Protein AF-A0A6B3GM05-F1 (afdb_monomer_lite)

Radius of gyration: 14.97 Å; chains: 1; bounding box: 39×26×35 Å

Sequence (120 aa):
GISRQYFPVVLPVHPAVRALAREALRTPSATLESLAERHRMSARQVQRVFLDETGLPFTRWRNRARMNAAVEHLRGGGELAAAARAAGYATRAGLLRGLSRESGVPVSELTTDAVGALGG

Foldseek 3Di:
DPLPQLQDADAQPPPLLSVLLVVCLVCVPDDLQRSCVVSVHHSVVSQVSCCVRGVDGSVVSLLSSLLSQLLVCVVVVHDLQVSCVSSPHPDSLRSLVSCCVRNVQDSVVCVVPVNVSSPD

pLDDT: mean 88.95, std 10.4, range [35.88, 97.19]

Structure (mmCIF, N/CA/C/O backbone):
data_AF-A0A6B3GM05-F1
#
_entry.id   AF-A0A6B3GM05-F1
#
loop_
_atom_site.group_PDB
_atom_site.id
_atom_site.type_symbol
_atom_site.label_atom_id
_atom_site.label_alt_id
_atom_site.label_comp_id
_atom_site.label_asym_id
_atom_site.label_entity_id
_atom_site.label_seq_id
_atom_site.pdbx_PDB_ins_code
_atom_site.Cartn_x
_atom_site.Cartn_y
_atom_site.Cartn_z
_atom_site.occupancy
_atom_site.B_iso_or_equiv
_atom_site.auth_seq_id
_atom_site.auth_comp_id
_atom_site.auth_asym_id
_atom_site.auth_atom_id
_atom_site.pdbx_PDB_model_num
ATOM 1 N N . GLY A 1 1 ? -14.169 -18.377 -2.387 1.00 35.88 1 GLY A N 1
ATOM 2 C CA . GLY A 1 1 ? -14.915 -17.115 -2.535 1.00 35.88 1 GLY A CA 1
ATOM 3 C C . GLY A 1 1 ? -13.935 -16.040 -2.931 1.00 35.88 1 GLY A C 1
ATOM 4 O O . GLY A 1 1 ? -12.832 -16.040 -2.404 1.00 35.88 1 GLY A O 1
ATOM 5 N N . ILE A 1 2 ? -14.268 -15.195 -3.903 1.00 39.94 2 ILE A N 1
ATOM 6 C CA . ILE A 1 2 ? -13.399 -14.081 -4.298 1.00 39.94 2 ILE A CA 1
ATOM 7 C C . ILE A 1 2 ? -13.424 -13.094 -3.128 1.00 39.94 2 ILE A C 1
ATOM 9 O O . ILE A 1 2 ? -14.407 -12.373 -2.976 1.00 39.94 2 ILE A O 1
ATOM 13 N N . SER A 1 3 ? -12.405 -13.114 -2.261 1.00 50.19 3 SER A N 1
ATOM 14 C CA . SER A 1 3 ? -12.248 -12.102 -1.212 1.00 50.19 3 SER A CA 1
ATOM 15 C C . SER A 1 3 ? -12.300 -10.736 -1.881 1.00 50.19 3 SER A C 1
ATOM 17 O O . SER A 1 3 ? -11.427 -10.389 -2.682 1.00 50.19 3 SER A O 1
ATOM 19 N N . ARG A 1 4 ? -13.376 -9.990 -1.618 1.00 57.38 4 ARG A N 1
ATOM 20 C CA . ARG A 1 4 ? -13.594 -8.656 -2.166 1.00 57.38 4 ARG A CA 1
ATOM 21 C C . ARG A 1 4 ? -12.558 -7.747 -1.515 1.00 57.38 4 ARG A C 1
ATOM 23 O O . ARG A 1 4 ? -12.741 -7.286 -0.386 1.00 57.38 4 ARG A O 1
ATO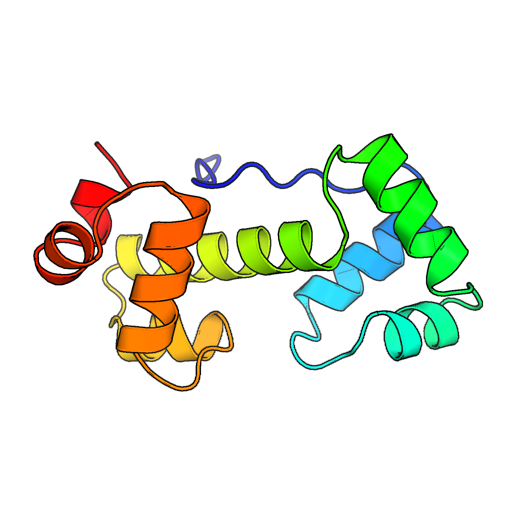M 30 N N . GLN A 1 5 ? -11.431 -7.570 -2.202 1.00 66.69 5 GLN A N 1
ATOM 31 C CA . GLN A 1 5 ? -10.390 -6.647 -1.776 1.00 66.69 5 GLN A CA 1
ATOM 32 C C . GLN A 1 5 ? -11.021 -5.271 -1.605 1.00 66.69 5 GLN A C 1
ATOM 34 O O . GLN A 1 5 ? -11.685 -4.777 -2.515 1.00 66.69 5 GLN A O 1
ATOM 39 N N . TYR A 1 6 ? -10.835 -4.678 -0.431 1.00 78.00 6 TYR A N 1
ATOM 40 C CA . TYR A 1 6 ? -11.404 -3.371 -0.132 1.00 78.00 6 TYR A CA 1
ATOM 41 C C . TYR A 1 6 ? -10.726 -2.276 -0.965 1.00 78.00 6 TYR A C 1
ATOM 43 O O . TYR A 1 6 ? -11.381 -1.403 -1.525 1.00 78.00 6 TYR A O 1
ATOM 51 N N . PHE A 1 7 ? -9.407 -2.376 -1.128 1.00 84.50 7 PHE A N 1
ATOM 52 C CA . PHE A 1 7 ? -8.643 -1.524 -2.025 1.00 84.50 7 PHE A CA 1
ATOM 53 C C . PHE A 1 7 ? -8.322 -2.287 -3.310 1.00 84.50 7 PHE A C 1
ATOM 55 O O . PHE A 1 7 ? -7.583 -3.269 -3.247 1.00 84.50 7 PHE A O 1
ATOM 62 N N . PRO A 1 8 ? -8.799 -1.862 -4.490 1.00 84.81 8 PRO A N 1
ATOM 63 C CA . PRO A 1 8 ? -8.458 -2.556 -5.723 1.00 84.81 8 PRO A CA 1
ATOM 64 C C . PRO A 1 8 ? -6.945 -2.470 -5.967 1.00 84.81 8 PRO A C 1
ATOM 66 O O . PRO A 1 8 ? -6.374 -1.375 -6.048 1.00 84.81 8 PRO A O 1
ATOM 69 N N . VAL A 1 9 ? -6.299 -3.635 -6.072 1.00 89.38 9 VAL A N 1
ATOM 70 C CA . VAL A 1 9 ? -4.903 -3.777 -6.496 1.00 89.38 9 VAL A CA 1
ATOM 71 C C . VAL A 1 9 ? -4.826 -4.720 -7.689 1.00 89.38 9 VAL A C 1
ATOM 73 O O . VAL A 1 9 ? -5.090 -5.915 -7.589 1.00 89.38 9 VAL A O 1
ATOM 76 N N . VAL A 1 10 ? -4.450 -4.177 -8.843 1.00 92.88 10 VAL A N 1
ATOM 77 C CA . VAL A 1 10 ? -4.214 -4.961 -10.060 1.00 92.88 10 VAL A CA 1
ATOM 78 C C . VAL A 1 10 ? -2.725 -5.244 -10.205 1.00 92.88 10 VAL A C 1
ATOM 80 O O . VAL A 1 10 ? -1.890 -4.428 -9.816 1.00 92.88 10 VAL A O 1
ATOM 83 N N . LEU A 1 11 ? -2.374 -6.420 -10.720 1.00 93.56 11 LEU A N 1
ATOM 84 C CA . LEU A 1 11 ? -0.985 -6.719 -11.058 1.00 93.56 11 LEU A CA 1
ATOM 85 C C . LEU A 1 11 ? -0.645 -6.099 -12.422 1.00 93.56 11 LEU A C 1
ATOM 87 O O . LEU A 1 11 ? -1.448 -6.253 -13.345 1.00 93.56 11 LEU A O 1
ATOM 91 N N . PRO A 1 12 ? 0.554 -5.506 -12.580 1.00 95.00 12 PRO A N 1
ATOM 92 C CA . PRO A 1 12 ? 1.083 -5.088 -13.879 1.00 95.00 12 PRO A CA 1
ATOM 93 C C . PRO A 1 12 ? 0.985 -6.222 -14.906 1.00 95.00 12 PRO A C 1
ATOM 95 O O . PRO A 1 12 ? 1.058 -7.398 -14.538 1.00 95.00 12 PRO A O 1
ATOM 98 N N . VAL A 1 13 ? 0.802 -5.908 -16.180 1.00 95.75 13 VAL A N 1
ATOM 99 C CA . VAL A 1 13 ? 0.783 -6.876 -17.286 1.00 95.75 13 VAL A CA 1
ATOM 100 C C . VAL A 1 13 ? 2.208 -7.250 -17.696 1.00 95.75 13 VAL A C 1
ATOM 102 O O . VAL A 1 13 ? 2.469 -8.431 -17.935 1.00 95.75 13 VAL A O 1
ATOM 105 N N . HIS A 1 14 ? 3.145 -6.295 -17.691 1.00 96.00 14 HIS A N 1
ATOM 106 C CA . HIS A 1 14 ? 4.536 -6.528 -18.068 1.00 96.00 14 HIS A CA 1
ATOM 107 C C . HIS A 1 14 ? 5.175 -7.644 -17.214 1.00 96.00 14 HIS A C 1
ATOM 109 O O . HIS A 1 14 ? 5.252 -7.505 -15.988 1.00 96.00 14 HIS A O 1
ATOM 115 N N . PRO A 1 15 ? 5.730 -8.720 -17.811 1.00 95.31 15 PRO A N 1
ATOM 116 C CA . PRO A 1 15 ? 6.190 -9.902 -17.073 1.00 95.31 15 PRO A CA 1
ATOM 117 C C . PRO A 1 15 ? 7.215 -9.619 -15.964 1.00 95.31 15 PRO A C 1
ATOM 119 O O . PRO A 1 15 ? 7.030 -10.072 -14.835 1.00 95.31 15 PRO A O 1
ATOM 122 N N . ALA A 1 16 ? 8.261 -8.832 -16.249 1.00 95.19 16 ALA A N 1
ATOM 123 C CA . ALA A 1 16 ? 9.286 -8.491 -15.254 1.00 95.19 16 ALA A CA 1
ATOM 124 C C . ALA A 1 16 ? 8.720 -7.655 -14.089 1.00 95.19 16 ALA A C 1
ATOM 126 O O . ALA A 1 16 ? 8.907 -7.993 -12.925 1.00 95.19 16 ALA A O 1
ATOM 127 N N . VAL A 1 17 ? 7.936 -6.614 -14.390 1.00 96.38 17 VAL A N 1
ATOM 128 C CA . VAL A 1 17 ? 7.297 -5.763 -13.375 1.00 96.38 17 VAL A CA 1
ATOM 129 C C . VAL A 1 17 ? 6.257 -6.543 -12.568 1.00 96.38 17 VAL A C 1
ATOM 131 O O . VAL A 1 17 ? 6.148 -6.352 -11.360 1.00 96.38 17 VAL A O 1
ATOM 134 N N . ARG A 1 18 ? 5.544 -7.491 -13.186 1.00 96.81 18 ARG A N 1
ATOM 135 C CA . ARG A 1 18 ? 4.651 -8.430 -12.493 1.00 96.81 18 ARG A CA 1
ATOM 136 C C . ARG A 1 18 ? 5.413 -9.353 -11.541 1.00 96.81 18 ARG A C 1
ATOM 138 O O . ARG A 1 18 ? 4.939 -9.593 -10.430 1.00 96.81 18 ARG A O 1
ATOM 145 N N . ALA A 1 19 ? 6.562 -9.887 -11.954 1.00 96.44 19 ALA A N 1
ATOM 146 C CA . ALA A 1 19 ? 7.407 -10.714 -11.093 1.00 96.44 19 ALA A CA 1
ATOM 147 C C . ALA A 1 19 ? 7.927 -9.908 -9.893 1.00 96.44 19 ALA A C 1
ATOM 149 O O . ALA A 1 19 ? 7.793 -10.359 -8.753 1.00 96.44 19 ALA A O 1
ATOM 150 N N . LEU A 1 20 ? 8.395 -8.682 -10.142 1.00 96.75 20 LEU A N 1
ATOM 151 C CA . LEU A 1 20 ? 8.792 -7.723 -9.113 1.00 96.75 20 LEU A CA 1
ATOM 152 C C . LEU A 1 20 ? 7.639 -7.418 -8.151 1.00 96.75 20 LEU A C 1
ATOM 154 O O . LEU A 1 20 ? 7.816 -7.479 -6.937 1.00 96.75 20 LEU A O 1
ATOM 158 N N . ALA A 1 21 ? 6.438 -7.153 -8.670 1.00 95.69 21 ALA A N 1
ATOM 159 C CA . ALA A 1 21 ? 5.244 -6.902 -7.865 1.00 95.69 21 ALA A CA 1
ATOM 160 C C . ALA A 1 21 ? 4.937 -8.085 -6.932 1.00 95.69 21 ALA A C 1
ATOM 162 O O . ALA A 1 21 ? 4.693 -7.902 -5.742 1.00 95.69 21 ALA A O 1
ATOM 163 N N . ARG A 1 22 ? 5.000 -9.320 -7.444 1.00 94.94 22 ARG A N 1
ATOM 164 C CA . ARG A 1 22 ? 4.786 -10.537 -6.641 1.00 94.94 22 ARG A CA 1
ATOM 165 C C . ARG A 1 22 ? 5.860 -10.745 -5.580 1.00 94.94 22 ARG A C 1
ATOM 167 O O . ARG A 1 22 ? 5.560 -11.257 -4.504 1.00 94.94 22 ARG A O 1
ATOM 174 N N . GLU A 1 23 ? 7.107 -10.397 -5.869 1.00 95.19 23 GLU A N 1
ATOM 175 C CA . GLU A 1 23 ? 8.166 -10.404 -4.861 1.00 95.19 23 GLU A CA 1
ATOM 176 C C . GLU A 1 23 ? 7.910 -9.348 -3.789 1.00 95.19 23 GLU A C 1
ATOM 178 O O . GLU A 1 23 ? 7.926 -9.681 -2.610 1.00 95.19 23 GLU A O 1
ATOM 183 N N . ALA A 1 24 ? 7.521 -8.132 -4.178 1.00 93.44 24 ALA A N 1
ATOM 184 C CA . ALA A 1 24 ? 7.194 -7.054 -3.250 1.00 93.44 24 ALA A CA 1
ATOM 185 C C . ALA A 1 24 ? 6.104 -7.431 -2.230 1.00 93.44 24 ALA A C 1
ATOM 187 O O . ALA A 1 24 ? 6.149 -6.961 -1.093 1.00 93.44 24 ALA A O 1
ATOM 188 N N . LEU A 1 25 ? 5.143 -8.281 -2.616 1.00 90.56 25 LEU A N 1
ATOM 189 C CA . LEU A 1 25 ? 4.118 -8.812 -1.706 1.00 90.56 25 LEU A CA 1
ATOM 190 C C . LEU A 1 25 ? 4.682 -9.817 -0.691 1.00 90.56 25 LEU A C 1
ATOM 192 O O . LEU A 1 25 ? 4.165 -9.914 0.418 1.00 90.56 25 LEU A O 1
ATOM 196 N N . ARG A 1 26 ? 5.737 -10.553 -1.056 1.00 90.62 26 ARG A N 1
ATOM 197 C CA . ARG A 1 26 ? 6.407 -11.551 -0.205 1.00 90.62 26 ARG A CA 1
ATOM 198 C C . ARG A 1 26 ? 7.541 -10.962 0.633 1.00 90.62 26 ARG A C 1
ATOM 200 O O . ARG A 1 26 ? 7.910 -11.559 1.638 1.00 90.62 26 ARG A O 1
ATOM 207 N N . THR A 1 27 ? 8.083 -9.808 0.243 1.00 89.12 27 THR A N 1
ATOM 208 C CA . THR A 1 27 ? 9.199 -9.128 0.921 1.00 89.12 27 THR A CA 1
ATOM 209 C C . THR A 1 27 ? 8.804 -7.703 1.324 1.00 89.12 27 THR A C 1
ATOM 211 O O . THR A 1 27 ? 9.224 -6.728 0.691 1.00 89.12 27 THR A O 1
ATOM 214 N N . PRO A 1 28 ? 7.996 -7.534 2.384 1.00 80.88 28 PRO A N 1
ATOM 215 C CA . PRO A 1 28 ? 7.347 -6.258 2.675 1.00 80.88 28 PRO A CA 1
ATOM 216 C C . PRO A 1 28 ? 8.323 -5.136 3.092 1.00 80.88 28 PRO A C 1
ATOM 218 O O . PRO A 1 28 ? 7.970 -3.954 3.056 1.00 80.88 28 PRO A O 1
ATOM 221 N N . SER A 1 29 ? 9.543 -5.488 3.505 1.00 86.25 29 SER A N 1
ATOM 222 C CA . SER A 1 29 ? 10.617 -4.561 3.888 1.00 86.25 29 SER A CA 1
ATOM 223 C C . SER A 1 29 ? 11.505 -4.109 2.723 1.00 86.25 29 SER A C 1
ATOM 225 O O . SER A 1 29 ? 12.222 -3.123 2.871 1.00 86.25 29 SER A O 1
ATOM 227 N N . ALA A 1 30 ? 11.475 -4.791 1.572 1.00 91.44 30 ALA A N 1
ATOM 228 C CA . ALA A 1 30 ? 12.342 -4.452 0.445 1.00 91.44 30 ALA A CA 1
ATOM 229 C C . ALA A 1 30 ? 11.949 -3.095 -0.161 1.00 91.44 30 ALA A C 1
ATOM 231 O O . ALA A 1 30 ? 10.765 -2.781 -0.263 1.00 91.44 30 ALA A O 1
ATOM 232 N N . THR A 1 31 ? 12.910 -2.275 -0.582 1.00 93.75 31 THR A N 1
ATOM 233 C CA . THR A 1 31 ? 12.620 -1.008 -1.279 1.00 93.75 31 THR A CA 1
ATOM 234 C C . THR A 1 31 ? 12.363 -1.242 -2.769 1.00 93.75 31 THR A C 1
ATOM 236 O O . THR A 1 31 ? 12.659 -2.320 -3.287 1.00 93.75 31 THR A O 1
ATOM 239 N N . LEU A 1 32 ? 11.798 -0.250 -3.469 1.00 95.25 32 LEU A N 1
ATOM 240 C CA . LEU A 1 32 ? 11.608 -0.348 -4.920 1.00 95.25 32 LEU A CA 1
ATOM 241 C C . LEU A 1 32 ? 12.958 -0.474 -5.631 1.00 95.25 32 LEU A C 1
ATOM 243 O O . LEU A 1 32 ? 13.086 -1.267 -6.552 1.00 95.25 32 LEU A O 1
ATOM 247 N N . GLU A 1 33 ? 13.958 0.269 -5.174 1.00 96.25 33 GLU A N 1
ATOM 248 C CA . GLU A 1 33 ? 15.320 0.272 -5.701 1.00 96.25 33 GLU A CA 1
ATOM 249 C C . GLU A 1 33 ? 15.941 -1.116 -5.584 1.00 96.25 33 GLU A C 1
ATOM 251 O O . GLU A 1 33 ? 16.397 -1.678 -6.575 1.00 96.25 33 GLU A O 1
ATOM 256 N N . SER A 1 34 ? 15.859 -1.711 -4.393 1.00 96.56 34 SER A N 1
ATOM 257 C CA . SER A 1 34 ? 16.413 -3.035 -4.137 1.00 96.56 34 SER A CA 1
ATOM 258 C C . SER A 1 34 ? 15.674 -4.141 -4.897 1.00 96.56 34 SER A C 1
ATOM 260 O O . SER A 1 34 ? 16.277 -5.129 -5.309 1.00 96.56 34 SER A O 1
ATOM 262 N N . LEU A 1 35 ? 14.361 -4.004 -5.092 1.00 96.69 35 LEU A N 1
ATOM 263 C CA . LEU A 1 35 ? 13.589 -4.921 -5.929 1.00 96.69 35 LEU A CA 1
ATOM 264 C C . LEU A 1 35 ? 13.929 -4.744 -7.414 1.00 96.69 35 LEU A C 1
ATOM 266 O O . LEU A 1 35 ? 14.113 -5.724 -8.124 1.00 96.69 35 LEU A O 1
ATOM 270 N N . ALA A 1 36 ? 14.052 -3.507 -7.887 1.00 96.69 36 ALA A N 1
ATOM 271 C CA . ALA A 1 36 ? 14.395 -3.217 -9.272 1.00 96.69 36 ALA A CA 1
ATOM 272 C C . ALA A 1 36 ? 15.786 -3.770 -9.618 1.00 96.69 36 ALA A C 1
ATOM 274 O O . ALA A 1 36 ? 15.933 -4.446 -10.635 1.00 96.69 36 ALA A O 1
ATOM 275 N N . GLU A 1 37 ? 16.763 -3.592 -8.727 1.00 96.62 37 GLU A N 1
ATOM 276 C CA . GLU A 1 37 ? 18.116 -4.135 -8.864 1.00 96.62 37 GLU A CA 1
ATOM 277 C C . GLU A 1 37 ? 18.118 -5.666 -9.016 1.00 96.62 37 GLU A C 1
ATOM 279 O O . GLU A 1 37 ? 18.692 -6.191 -9.972 1.00 96.62 37 GLU A O 1
ATOM 284 N N . ARG A 1 38 ? 17.390 -6.391 -8.152 1.00 95.81 38 ARG A N 1
ATOM 285 C CA . ARG A 1 38 ? 17.243 -7.861 -8.239 1.00 95.81 38 ARG A CA 1
ATOM 286 C C . ARG A 1 38 ? 16.634 -8.328 -9.563 1.00 95.81 38 ARG A C 1
ATOM 288 O O . ARG A 1 38 ? 16.972 -9.405 -10.048 1.00 95.81 38 ARG A O 1
ATOM 295 N N . HIS A 1 39 ? 15.758 -7.515 -10.154 1.00 95.88 39 HIS A N 1
ATOM 296 C CA . HIS A 1 39 ? 15.104 -7.784 -11.440 1.00 95.88 39 HIS A CA 1
ATOM 297 C C . HIS A 1 39 ? 15.856 -7.186 -12.640 1.00 95.88 39 HIS A C 1
ATOM 299 O O . HIS A 1 39 ? 15.351 -7.243 -13.759 1.00 95.88 39 HIS A O 1
ATOM 305 N N . ARG A 1 40 ? 17.066 -6.637 -12.438 1.00 95.94 40 ARG A N 1
ATOM 306 C CA . ARG A 1 40 ? 17.888 -5.967 -13.469 1.00 95.94 40 ARG A CA 1
ATOM 307 C C . ARG A 1 40 ? 17.153 -4.820 -14.178 1.00 95.94 40 ARG A C 1
ATOM 309 O O . ARG A 1 40 ? 17.305 -4.613 -15.380 1.00 95.94 40 ARG A O 1
ATOM 316 N N . MET A 1 41 ? 16.344 -4.075 -13.430 1.00 96.25 41 MET A N 1
ATOM 317 C CA . MET A 1 41 ? 15.600 -2.905 -13.897 1.00 96.25 41 MET A CA 1
ATOM 318 C C . MET A 1 41 ? 16.014 -1.661 -13.110 1.00 96.25 41 MET A C 1
ATOM 320 O O . MET A 1 41 ? 16.437 -1.745 -11.960 1.00 96.25 41 MET A O 1
ATOM 324 N N . SER A 1 42 ? 15.826 -0.476 -13.690 1.00 97.19 42 SER A N 1
ATOM 325 C CA . SER A 1 42 ? 15.884 0.759 -12.898 1.00 97.19 42 SER A CA 1
ATOM 326 C C . SER A 1 42 ? 14.562 1.005 -12.166 1.00 97.19 42 SER A C 1
ATOM 328 O O . SER A 1 42 ? 13.483 0.762 -12.715 1.00 97.19 42 SER A O 1
ATOM 330 N N . ALA A 1 43 ? 14.623 1.580 -10.960 1.00 96.69 43 ALA A N 1
ATOM 331 C CA . ALA A 1 43 ? 13.428 1.980 -10.210 1.00 96.69 43 ALA A CA 1
ATOM 332 C C . ALA A 1 43 ? 12.513 2.909 -11.030 1.00 96.69 43 ALA A C 1
ATOM 334 O O . ALA A 1 43 ? 11.294 2.766 -11.000 1.00 96.69 43 ALA A O 1
ATOM 335 N N . ARG A 1 44 ? 13.097 3.803 -11.843 1.00 96.75 44 ARG A N 1
ATOM 336 C CA . ARG A 1 44 ? 12.362 4.695 -12.753 1.00 96.75 44 ARG A CA 1
ATOM 337 C C . ARG A 1 44 ? 11.565 3.930 -13.811 1.00 96.75 44 ARG A C 1
ATOM 339 O O . ARG A 1 44 ? 10.411 4.273 -14.059 1.00 96.75 44 ARG A O 1
ATOM 346 N N . GLN A 1 45 ? 12.164 2.918 -14.443 1.00 96.25 45 GLN A N 1
ATOM 347 C CA . GLN A 1 45 ? 11.459 2.084 -15.423 1.00 96.25 45 GLN A CA 1
ATOM 348 C C . GLN A 1 45 ? 10.310 1.326 -14.767 1.00 96.25 45 GLN A C 1
ATOM 350 O O . GLN A 1 45 ? 9.203 1.352 -15.297 1.00 96.25 45 GLN A O 1
ATOM 355 N N . VAL A 1 46 ? 10.562 0.710 -13.607 1.00 96.81 46 VAL A N 1
ATOM 356 C CA . VAL A 1 46 ? 9.531 -0.010 -12.851 1.00 96.81 46 VAL A CA 1
ATOM 357 C C . VAL A 1 46 ? 8.392 0.937 -12.504 1.00 96.81 46 VAL A C 1
ATOM 359 O O . VAL A 1 46 ? 7.257 0.645 -12.844 1.00 96.81 46 VAL A O 1
ATOM 362 N N . GLN A 1 47 ? 8.689 2.097 -11.915 1.00 96.81 47 GLN A N 1
ATOM 363 C CA . GLN A 1 47 ? 7.692 3.082 -11.500 1.00 96.81 47 GLN A CA 1
ATOM 364 C C . GLN A 1 47 ? 6.799 3.544 -12.657 1.00 96.81 47 GLN A C 1
ATOM 366 O O . GLN A 1 47 ? 5.586 3.637 -12.480 1.00 96.81 47 GLN A O 1
ATOM 371 N N . ARG A 1 48 ? 7.394 3.817 -13.826 1.00 96.69 48 ARG A N 1
ATOM 372 C CA . ARG A 1 48 ? 6.660 4.223 -15.030 1.00 96.69 48 ARG A CA 1
ATOM 373 C C . ARG A 1 48 ? 5.714 3.121 -15.498 1.00 96.69 48 ARG A C 1
ATOM 375 O O . ARG A 1 48 ? 4.518 3.349 -15.546 1.00 96.69 48 ARG A O 1
ATOM 382 N N . VAL A 1 49 ? 6.234 1.915 -15.743 1.00 96.31 49 VAL A N 1
ATOM 383 C CA . VAL A 1 49 ? 5.413 0.781 -16.205 1.00 96.31 49 VAL A CA 1
ATOM 384 C C . VAL A 1 49 ? 4.318 0.448 -15.191 1.00 96.31 49 VAL A C 1
ATOM 386 O O . VAL A 1 49 ? 3.182 0.183 -15.566 1.00 96.31 49 VAL A O 1
ATOM 389 N N . PHE A 1 50 ? 4.634 0.504 -13.896 1.00 95.88 50 PHE A N 1
ATOM 390 C CA . PHE A 1 50 ? 3.663 0.244 -12.840 1.00 95.88 50 PHE A CA 1
ATOM 391 C C . PHE A 1 50 ? 2.510 1.249 -12.874 1.00 95.88 50 PHE A C 1
ATOM 393 O O . PHE A 1 50 ? 1.349 0.851 -12.794 1.00 95.88 50 PHE A O 1
ATOM 400 N N . LEU A 1 51 ? 2.824 2.541 -12.994 1.00 96.00 51 LEU A N 1
ATOM 401 C CA . LEU A 1 51 ? 1.816 3.590 -13.069 1.00 96.00 51 LEU A CA 1
ATOM 402 C C . LEU A 1 51 ? 0.979 3.459 -14.344 1.00 96.00 51 LEU A C 1
ATOM 404 O O . LEU A 1 51 ? -0.244 3.502 -14.253 1.00 96.00 51 LEU A O 1
ATOM 408 N N . ASP A 1 52 ? 1.627 3.244 -15.487 1.00 96.56 52 ASP A N 1
ATOM 409 C CA . ASP A 1 52 ? 0.970 3.143 -16.793 1.00 96.56 52 ASP A CA 1
ATOM 410 C C . ASP A 1 52 ? -0.001 1.950 -16.849 1.00 96.56 52 ASP A C 1
ATOM 412 O O . ASP A 1 52 ? -1.105 2.068 -17.374 1.00 96.56 52 ASP A O 1
ATOM 416 N N . GLU A 1 53 ? 0.374 0.804 -16.271 1.00 96.31 53 GLU A N 1
ATOM 417 C CA . GLU A 1 53 ? -0.435 -0.420 -16.343 1.00 96.31 53 GLU A CA 1
ATOM 418 C C . GLU A 1 53 ? -1.444 -0.579 -15.198 1.00 96.31 53 GLU A C 1
ATOM 420 O O . GLU A 1 53 ? -2.456 -1.259 -15.365 1.00 96.31 53 GLU A O 1
ATOM 425 N N . THR A 1 54 ? -1.180 -0.005 -14.018 1.00 94.69 54 THR A N 1
ATOM 426 C CA . THR A 1 54 ? -2.044 -0.189 -12.832 1.00 94.69 54 THR A CA 1
ATOM 427 C C . THR A 1 54 ? -2.809 1.066 -12.422 1.00 94.69 54 THR A C 1
ATOM 429 O O . THR A 1 54 ? -3.662 0.998 -11.535 1.00 94.69 54 THR A O 1
ATOM 432 N N . GLY A 1 55 ? -2.476 2.222 -13.004 1.00 94.38 55 GLY A N 1
ATOM 433 C CA . GLY A 1 55 ? -2.980 3.528 -12.577 1.00 94.38 55 GLY A CA 1
ATOM 434 C C . GLY A 1 55 ? -2.498 3.951 -11.183 1.00 94.38 55 GLY A C 1
ATOM 435 O O . GLY A 1 55 ? -2.963 4.957 -10.647 1.00 94.38 55 GLY A O 1
ATOM 436 N N . LEU A 1 56 ? -1.587 3.192 -10.558 1.00 93.75 56 LEU A N 1
ATOM 437 C CA . LEU A 1 56 ? -1.105 3.434 -9.203 1.00 93.75 56 LEU A CA 1
ATOM 438 C C . LEU A 1 56 ? 0.427 3.467 -9.150 1.00 93.75 56 LEU A C 1
ATOM 440 O O . LEU A 1 56 ? 1.094 2.566 -9.655 1.00 93.75 56 LEU A O 1
ATOM 444 N N . PRO A 1 57 ? 1.017 4.447 -8.443 1.00 95.19 57 PRO A N 1
ATOM 445 C CA . PRO A 1 57 ? 2.420 4.381 -8.060 1.00 95.19 57 PRO A CA 1
ATOM 446 C C . PRO A 1 57 ? 2.717 3.099 -7.268 1.00 95.19 57 PRO A C 1
ATOM 448 O O . PRO A 1 57 ? 1.939 2.742 -6.379 1.00 95.19 57 PRO A O 1
ATOM 451 N N . PHE A 1 58 ? 3.875 2.467 -7.503 1.00 94.50 58 PHE A N 1
ATOM 452 C CA . PHE A 1 58 ? 4.281 1.218 -6.835 1.00 94.50 58 PHE A CA 1
ATOM 453 C C . PHE A 1 58 ? 4.086 1.252 -5.311 1.00 94.50 58 PHE A C 1
ATOM 455 O O . PHE A 1 58 ? 3.486 0.348 -4.732 1.00 94.50 58 PHE A O 1
ATOM 462 N N . THR A 1 59 ? 4.544 2.319 -4.650 1.00 91.75 59 THR A N 1
ATOM 463 C CA . THR A 1 59 ? 4.419 2.465 -3.193 1.00 91.75 59 THR A CA 1
ATOM 464 C C . THR A 1 59 ? 2.961 2.467 -2.739 1.00 91.75 59 THR A C 1
ATOM 466 O O . THR A 1 59 ? 2.623 1.795 -1.765 1.00 91.75 59 THR A O 1
ATOM 469 N N . ARG A 1 60 ? 2.079 3.171 -3.459 1.00 91.94 60 ARG A N 1
ATOM 470 C CA . ARG A 1 60 ? 0.650 3.229 -3.129 1.00 91.94 60 ARG A CA 1
ATOM 471 C C . ARG A 1 60 ? -0.034 1.890 -3.387 1.00 91.94 60 ARG A C 1
ATOM 473 O O . ARG A 1 60 ? -0.781 1.418 -2.534 1.00 91.94 60 ARG A O 1
ATOM 480 N N . TRP A 1 61 ? 0.266 1.252 -4.517 1.00 94.50 61 TRP A N 1
ATOM 481 C CA . TRP A 1 61 ? -0.202 -0.100 -4.820 1.00 94.50 61 TRP A CA 1
ATOM 482 C C . TRP A 1 61 ? 0.193 -1.092 -3.721 1.00 94.50 61 TRP A C 1
ATOM 484 O O . TRP A 1 61 ? -0.648 -1.827 -3.202 1.00 94.50 61 TRP A O 1
ATOM 494 N N . ARG A 1 62 ? 1.458 -1.059 -3.294 1.00 92.31 62 ARG A N 1
ATOM 495 C CA . ARG A 1 62 ? 1.967 -1.945 -2.246 1.00 92.31 62 ARG A CA 1
ATOM 496 C C . ARG A 1 62 ? 1.308 -1.668 -0.898 1.00 92.31 62 ARG A C 1
ATOM 498 O O . ARG A 1 62 ? 0.984 -2.610 -0.179 1.00 92.31 62 ARG A O 1
ATOM 505 N N . ASN A 1 63 ? 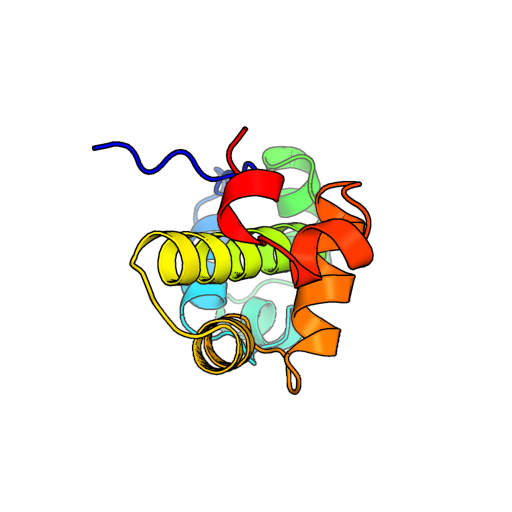1.086 -0.399 -0.562 1.00 90.88 63 ASN A N 1
ATOM 506 C CA . ASN A 1 63 ? 0.372 -0.022 0.656 1.00 90.88 63 ASN A CA 1
ATOM 507 C C . ASN A 1 63 ? -1.056 -0.574 0.650 1.00 90.88 63 ASN A C 1
ATOM 509 O O . ASN A 1 63 ? -1.451 -1.223 1.614 1.00 90.88 63 ASN A O 1
ATOM 513 N N . ARG A 1 64 ? -1.793 -0.417 -0.455 1.00 92.19 64 ARG A N 1
ATOM 514 C CA . ARG A 1 64 ? -3.140 -0.986 -0.610 1.00 92.19 64 ARG A CA 1
ATOM 515 C C . ARG A 1 64 ? -3.152 -2.506 -0.481 1.00 92.19 64 ARG A C 1
ATOM 517 O O . ARG A 1 64 ? -4.001 -3.048 0.218 1.00 92.19 64 ARG A O 1
ATOM 524 N N . ALA A 1 65 ? -2.183 -3.195 -1.082 1.00 91.19 65 ALA A N 1
ATOM 525 C CA . ALA A 1 65 ? -2.083 -4.649 -0.976 1.00 91.19 65 ALA A CA 1
ATOM 526 C C . ALA A 1 65 ? -1.856 -5.111 0.476 1.00 91.19 65 ALA A C 1
ATOM 528 O O . ALA A 1 65 ? -2.502 -6.051 0.938 1.00 91.19 65 ALA A O 1
ATOM 529 N N . ARG A 1 66 ? -0.994 -4.410 1.225 1.00 89.44 66 ARG A N 1
ATOM 530 C CA . ARG A 1 66 ? -0.761 -4.671 2.657 1.00 89.44 66 ARG A CA 1
ATOM 531 C C . ARG A 1 66 ? -1.990 -4.356 3.505 1.00 89.44 66 ARG A C 1
ATOM 533 O O . ARG A 1 66 ? -2.307 -5.114 4.416 1.00 89.44 66 ARG A O 1
ATOM 540 N N . MET A 1 67 ? -2.697 -3.271 3.196 1.00 89.31 67 MET A N 1
ATOM 541 C CA . MET A 1 67 ? -3.942 -2.927 3.881 1.00 89.31 67 MET A CA 1
ATOM 542 C C . MET A 1 67 ? -5.030 -3.966 3.631 1.00 89.31 67 MET A C 1
ATOM 544 O O . MET A 1 67 ? -5.680 -4.364 4.586 1.00 89.31 67 MET A O 1
ATOM 548 N N . ASN A 1 68 ? -5.179 -4.481 2.406 1.00 89.75 68 ASN A N 1
ATOM 549 C CA . ASN A 1 68 ? -6.100 -5.589 2.142 1.00 89.75 68 ASN A CA 1
ATOM 550 C C . ASN A 1 68 ? -5.772 -6.811 3.002 1.00 89.75 68 ASN A C 1
ATOM 552 O O . ASN A 1 68 ? -6.677 -7.390 3.584 1.00 89.75 68 ASN A O 1
ATOM 556 N N . ALA A 1 69 ? -4.493 -7.172 3.142 1.00 87.88 69 ALA A N 1
ATOM 557 C CA . ALA A 1 69 ? -4.099 -8.275 4.018 1.00 87.88 69 ALA A CA 1
ATOM 558 C C . ALA A 1 69 ? -4.476 -8.019 5.492 1.00 87.88 69 ALA A C 1
ATOM 560 O O . ALA A 1 69 ? -4.949 -8.932 6.165 1.00 87.88 69 ALA A O 1
ATOM 561 N N . ALA A 1 70 ? -4.328 -6.783 5.986 1.00 88.62 70 ALA A N 1
ATOM 562 C CA . ALA A 1 70 ? -4.806 -6.410 7.321 1.00 88.62 70 ALA A CA 1
ATOM 563 C C . ALA A 1 70 ? -6.335 -6.475 7.442 1.00 88.62 70 ALA A C 1
ATOM 565 O O . ALA A 1 70 ? -6.834 -6.987 8.437 1.00 88.62 70 ALA A O 1
ATOM 566 N N . VAL A 1 71 ? -7.076 -5.991 6.443 1.00 87.75 71 VAL A N 1
ATOM 567 C CA . VAL A 1 71 ? -8.546 -6.030 6.435 1.00 87.75 71 VAL A CA 1
ATOM 568 C C . VAL A 1 71 ? -9.056 -7.466 6.426 1.00 87.75 71 VAL A C 1
ATOM 570 O O . VAL A 1 71 ? -9.942 -7.795 7.205 1.00 87.75 71 VAL A O 1
ATOM 573 N N . GLU A 1 72 ? -8.472 -8.342 5.611 1.00 87.06 72 GLU A N 1
ATOM 574 C CA . GLU A 1 72 ? -8.831 -9.763 5.598 1.00 87.06 72 GLU A CA 1
ATOM 575 C C . GLU A 1 72 ? -8.498 -10.436 6.938 1.00 87.06 72 GLU A C 1
ATOM 577 O O . GLU A 1 72 ? -9.283 -11.245 7.428 1.00 87.06 72 GLU A O 1
ATOM 582 N N . HIS A 1 73 ? -7.391 -10.055 7.587 1.00 88.06 73 HIS A N 1
ATOM 583 C CA . HIS A 1 73 ? -7.071 -10.538 8.932 1.00 88.06 73 HIS A CA 1
ATOM 584 C C . HIS A 1 73 ? -8.116 -10.103 9.970 1.00 88.06 73 HIS A C 1
ATOM 586 O O . HIS A 1 73 ? -8.546 -10.917 10.783 1.00 88.06 73 HIS A O 1
ATOM 592 N N . LEU A 1 74 ? -8.559 -8.843 9.916 1.00 87.62 74 LEU A N 1
ATOM 593 C CA . LEU A 1 74 ? -9.605 -8.313 10.795 1.00 87.62 74 LEU A CA 1
ATOM 594 C C . LEU A 1 74 ? -10.960 -8.991 10.541 1.00 87.62 74 LEU A C 1
ATOM 596 O O . LEU A 1 74 ? -11.624 -9.404 11.487 1.00 87.62 74 LEU A O 1
ATOM 600 N N . ARG A 1 75 ? -11.345 -9.178 9.272 1.00 87.06 75 ARG A N 1
ATOM 601 C CA . ARG A 1 75 ? -12.570 -9.902 8.876 1.00 87.06 75 ARG A CA 1
ATOM 602 C C . ARG A 1 75 ? -12.567 -11.359 9.336 1.00 87.06 75 ARG A C 1
ATOM 604 O O . ARG A 1 75 ? -13.624 -11.905 9.623 1.00 87.06 75 ARG A O 1
ATOM 611 N N . GLY A 1 76 ? -11.390 -11.975 9.433 1.00 86.50 76 GLY A N 1
ATOM 612 C CA . GLY A 1 76 ? -11.206 -13.311 9.999 1.00 86.50 76 GLY A CA 1
ATOM 613 C C . GLY A 1 76 ? -11.259 -13.379 11.531 1.00 86.50 76 GLY A C 1
ATOM 614 O O . GLY A 1 76 ? -10.959 -14.434 12.081 1.00 86.50 76 GLY A O 1
ATOM 615 N N . GLY A 1 77 ? -11.585 -12.281 12.226 1.00 86.38 77 GLY A N 1
ATOM 616 C CA . GLY A 1 77 ? -11.607 -12.208 13.693 1.00 86.38 77 GLY A CA 1
ATOM 617 C C . GLY A 1 77 ? -10.232 -11.991 14.334 1.00 86.38 77 GLY A C 1
ATOM 61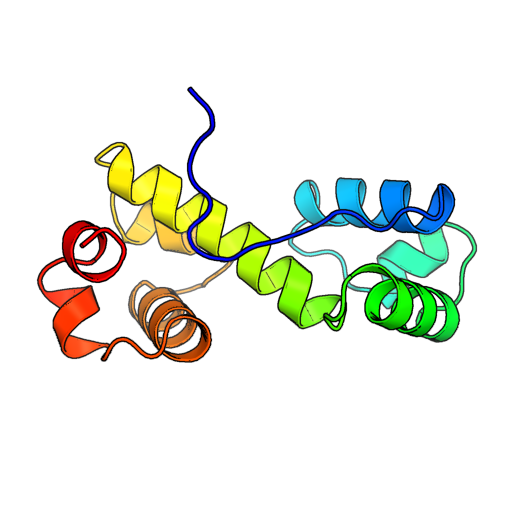8 O O . GLY A 1 77 ? -10.084 -12.140 15.546 1.00 86.38 77 GLY A O 1
ATOM 619 N N . GLY A 1 78 ? -9.210 -11.662 13.539 1.00 86.38 78 GLY A N 1
ATOM 620 C CA . GLY A 1 78 ? -7.862 -11.402 14.029 1.00 86.38 78 GLY A CA 1
ATOM 621 C C . GLY A 1 78 ? -7.740 -10.081 14.791 1.00 86.38 78 GLY A C 1
ATOM 622 O O . GLY A 1 78 ? -8.470 -9.118 14.556 1.00 86.38 78 GLY A O 1
ATOM 623 N N . GLU A 1 79 ? -6.764 -10.003 15.695 1.00 89.44 79 GLU A N 1
ATOM 624 C CA . GLU A 1 79 ? -6.533 -8.795 16.485 1.00 89.44 79 GLU A CA 1
ATOM 625 C C . GLU A 1 79 ? -5.950 -7.642 15.654 1.00 89.44 79 GLU A C 1
ATOM 627 O O . GLU A 1 79 ? -5.021 -7.815 14.859 1.00 89.44 79 GLU A O 1
ATOM 632 N N . LEU A 1 80 ? -6.369 -6.408 15.956 1.00 87.62 80 LEU A N 1
ATOM 633 C CA . LEU A 1 80 ? -5.857 -5.197 15.301 1.00 87.62 80 LEU A CA 1
ATOM 634 C C . LEU A 1 80 ? -4.333 -5.020 15.429 1.00 87.62 80 LEU A C 1
ATOM 636 O O . LEU A 1 80 ? -3.685 -4.497 14.522 1.00 87.62 80 LEU A O 1
ATOM 640 N N . ALA A 1 81 ? -3.729 -5.470 16.536 1.00 89.56 81 ALA A N 1
ATOM 641 C CA . ALA A 1 81 ? -2.268 -5.468 16.677 1.00 89.56 81 ALA A CA 1
ATOM 642 C C . ALA A 1 81 ? -1.584 -6.425 15.694 1.00 89.56 81 ALA A C 1
ATOM 644 O O . ALA A 1 81 ? -0.557 -6.073 15.111 1.00 89.56 81 ALA A O 1
ATOM 645 N N . ALA A 1 82 ? -2.136 -7.625 15.519 1.00 88.06 82 ALA A N 1
ATOM 646 C CA . ALA A 1 82 ? -1.610 -8.608 14.584 1.00 88.06 82 ALA A CA 1
ATOM 647 C C . ALA A 1 82 ? -1.787 -8.131 13.134 1.00 88.06 82 ALA A C 1
ATOM 649 O O . ALA A 1 82 ? -0.822 -8.170 12.368 1.00 88.06 82 ALA A O 1
ATOM 650 N N . ALA A 1 83 ? -2.948 -7.553 12.804 1.00 90.12 83 ALA A N 1
ATOM 651 C CA . ALA A 1 83 ? -3.198 -6.916 11.510 1.00 90.12 83 ALA A CA 1
ATOM 652 C C . ALA A 1 83 ? -2.182 -5.799 11.206 1.00 90.12 83 ALA A C 1
ATOM 654 O O . ALA A 1 83 ? -1.638 -5.733 10.103 1.00 90.12 83 ALA A O 1
ATOM 655 N N . ALA A 1 84 ? -1.870 -4.945 12.191 1.00 89.75 84 ALA A N 1
ATOM 656 C CA . ALA A 1 84 ? -0.894 -3.867 12.024 1.00 89.75 84 ALA A CA 1
ATOM 657 C C . ALA A 1 84 ? 0.500 -4.411 11.694 1.00 89.75 84 ALA A C 1
ATOM 659 O O . ALA A 1 84 ? 1.111 -3.971 10.718 1.00 89.75 84 ALA A O 1
ATOM 660 N N . ARG A 1 85 ? 0.968 -5.418 12.446 1.00 87.50 85 ARG A N 1
ATOM 661 C CA . ARG A 1 85 ? 2.261 -6.069 12.184 1.00 87.50 85 ARG A CA 1
ATOM 662 C C . ARG A 1 85 ? 2.296 -6.724 10.804 1.00 87.50 85 ARG A C 1
ATOM 664 O O . ARG A 1 85 ? 3.265 -6.530 10.075 1.00 87.50 85 ARG A O 1
ATOM 671 N N . ALA A 1 86 ? 1.232 -7.429 10.419 1.00 83.50 86 ALA A N 1
ATOM 672 C CA . ALA A 1 86 ? 1.126 -8.075 9.111 1.00 83.50 86 ALA A CA 1
ATOM 673 C C . ALA A 1 86 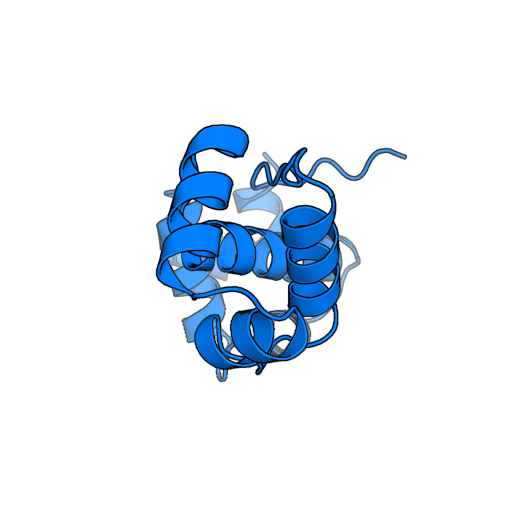? 1.170 -7.063 7.949 1.00 83.50 86 ALA A C 1
ATOM 675 O O . ALA A 1 86 ? 1.836 -7.297 6.941 1.00 83.50 86 ALA A O 1
ATOM 676 N N . ALA A 1 87 ? 0.539 -5.895 8.109 1.00 85.88 87 ALA A N 1
ATOM 677 C CA . ALA A 1 87 ? 0.608 -4.814 7.126 1.00 85.88 87 ALA A CA 1
ATOM 678 C C . ALA A 1 87 ? 1.924 -4.010 7.164 1.00 85.88 87 ALA A C 1
ATOM 680 O O . ALA 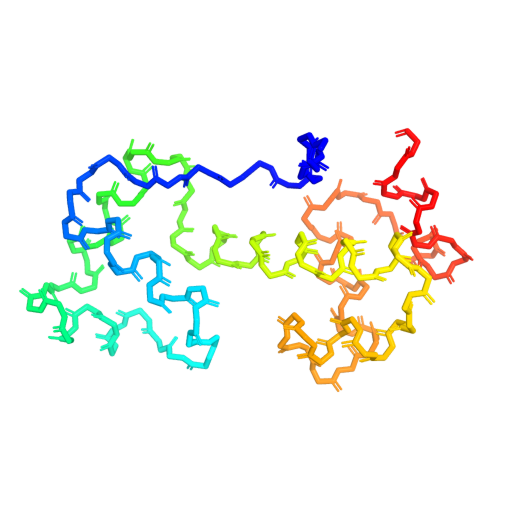A 1 87 ? 2.152 -3.178 6.286 1.00 85.88 87 ALA A O 1
ATOM 681 N N . GLY A 1 88 ? 2.821 -4.265 8.123 1.00 85.06 88 GLY A N 1
ATOM 682 C CA . GLY A 1 88 ? 4.097 -3.555 8.266 1.00 85.06 88 GLY A CA 1
ATOM 683 C C . GLY A 1 88 ? 4.013 -2.230 9.029 1.00 85.06 88 GLY A C 1
ATOM 684 O O . GLY A 1 88 ? 4.909 -1.398 8.900 1.00 85.06 88 GLY A O 1
ATOM 685 N N . TYR A 1 89 ? 2.957 -2.018 9.815 1.00 86.88 89 TYR A N 1
ATOM 686 C CA . TYR A 1 89 ? 2.829 -0.876 10.717 1.00 86.88 89 TYR A CA 1
ATOM 687 C C . TYR A 1 89 ? 3.368 -1.217 12.108 1.00 86.88 89 TYR A C 1
ATOM 689 O O . TYR A 1 89 ? 3.015 -2.237 12.695 1.00 86.88 89 TYR A O 1
ATOM 697 N N . ALA A 1 90 ? 4.169 -0.311 12.675 1.00 84.94 90 ALA A N 1
ATOM 698 C CA . ALA A 1 90 ? 4.721 -0.474 14.022 1.00 84.94 90 ALA A CA 1
ATOM 699 C C . ALA A 1 90 ? 3.653 -0.406 15.130 1.00 84.94 90 ALA A C 1
ATOM 701 O O . ALA A 1 90 ? 3.840 -0.958 16.20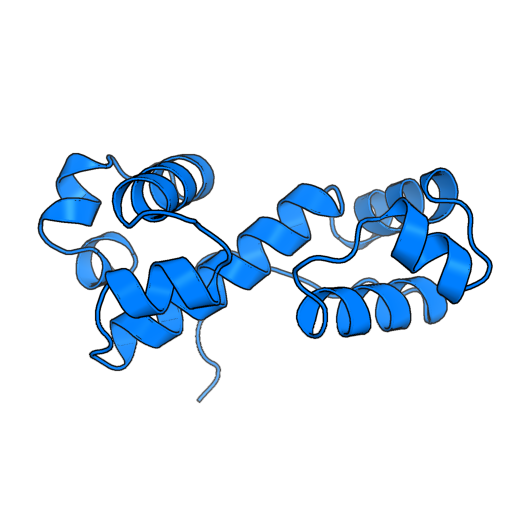9 1.00 84.94 90 ALA A O 1
ATOM 702 N N . THR A 1 91 ? 2.532 0.283 14.886 1.00 90.19 91 THR A N 1
ATOM 703 C CA . THR A 1 91 ? 1.479 0.503 15.887 1.00 90.19 91 THR A CA 1
ATOM 704 C C . THR A 1 91 ? 0.082 0.350 15.292 1.00 90.19 91 THR A C 1
ATOM 706 O O . THR A 1 91 ? -0.134 0.623 14.108 1.00 90.19 91 THR A O 1
ATOM 709 N N . ARG A 1 92 ? -0.891 -0.008 16.145 1.00 91.50 92 ARG A N 1
ATOM 710 C CA . ARG A 1 92 ? -2.329 -0.043 15.805 1.00 91.50 92 ARG A CA 1
ATOM 711 C C . ARG A 1 92 ? -2.797 1.296 15.230 1.00 91.50 92 ARG A C 1
ATOM 713 O O . ARG A 1 92 ? -3.391 1.343 14.161 1.00 91.50 92 ARG A O 1
ATOM 720 N N . ALA A 1 93 ? -2.445 2.394 15.901 1.00 91.12 93 ALA A N 1
ATOM 721 C CA . ALA A 1 93 ? -2.781 3.744 15.458 1.00 91.12 93 ALA A CA 1
ATOM 722 C C . ALA A 1 93 ? -2.154 4.094 14.095 1.00 91.12 93 ALA A C 1
ATOM 724 O O . ALA A 1 93 ? -2.756 4.818 13.306 1.00 91.12 93 ALA A O 1
ATOM 725 N N . GLY A 1 94 ? -0.959 3.569 13.796 1.00 91.38 94 GLY A N 1
ATOM 726 C CA . GLY A 1 94 ? -0.339 3.688 12.477 1.00 91.38 94 GLY A CA 1
ATOM 727 C C . GLY A 1 94 ? -1.175 3.029 11.381 1.00 91.38 94 GLY A C 1
ATOM 728 O O . GLY A 1 94 ? -1.436 3.669 10.363 1.00 91.38 94 GLY A O 1
ATOM 729 N N . LEU A 1 95 ? -1.642 1.798 11.622 1.00 90.81 95 LEU A N 1
ATOM 730 C CA . LEU A 1 95 ? -2.531 1.089 10.699 1.00 90.81 95 LEU A CA 1
ATOM 731 C C . LEU A 1 95 ? -3.846 1.855 10.496 1.00 90.81 95 LEU A C 1
ATOM 733 O O . LEU A 1 95 ? -4.210 2.111 9.354 1.00 90.81 95 LEU A O 1
ATOM 737 N N . LEU A 1 96 ? -4.522 2.271 11.574 1.00 92.31 96 LEU A N 1
ATOM 738 C CA . LEU A 1 96 ? -5.804 2.988 11.488 1.00 92.31 96 LEU A CA 1
ATOM 739 C C . LEU A 1 96 ? -5.686 4.299 10.699 1.00 92.31 96 LEU A C 1
ATOM 741 O O . LEU A 1 96 ? -6.519 4.586 9.844 1.00 92.31 96 LEU A O 1
ATOM 745 N N . ARG A 1 97 ? -4.613 5.074 10.914 1.00 93.25 97 ARG A N 1
ATOM 746 C CA . ARG A 1 97 ? -4.337 6.276 10.107 1.00 93.25 97 ARG A CA 1
ATOM 747 C C . ARG A 1 97 ? -4.080 5.945 8.640 1.00 93.25 97 ARG A C 1
ATOM 749 O O . ARG A 1 97 ? -4.491 6.707 7.771 1.00 93.25 97 ARG A O 1
ATOM 756 N N . GLY A 1 98 ? -3.383 4.845 8.361 1.00 90.94 98 GLY A N 1
ATOM 757 C CA . GLY A 1 98 ? -3.160 4.367 6.998 1.00 90.94 98 GLY A CA 1
ATOM 758 C C . GLY A 1 98 ? -4.471 4.002 6.305 1.00 90.94 98 GLY A C 1
ATOM 759 O O . GLY A 1 98 ? -4.744 4.505 5.218 1.00 90.94 98 GLY A O 1
ATOM 760 N N . LEU A 1 99 ? -5.296 3.190 6.969 1.00 90.12 99 LEU A N 1
ATOM 761 C CA . LEU A 1 99 ? -6.616 2.786 6.489 1.00 90.12 99 LEU A CA 1
ATOM 762 C C . LEU A 1 99 ? -7.505 4.000 6.240 1.00 90.12 99 LEU A C 1
ATOM 764 O O . LEU A 1 99 ? -8.069 4.112 5.159 1.00 90.12 99 LEU A O 1
ATOM 768 N N . SER A 1 100 ? -7.562 4.944 7.180 1.00 92.19 100 SER A N 1
ATOM 769 C CA . SER A 1 100 ? -8.332 6.182 7.032 1.00 92.19 100 SER A CA 1
ATOM 770 C C . SER A 1 100 ? -7.900 6.992 5.808 1.00 92.19 100 SER A C 1
ATOM 772 O O . SER A 1 100 ? -8.733 7.402 5.008 1.00 92.19 100 SER A O 1
ATOM 774 N N . ARG A 1 101 ? -6.587 7.152 5.592 1.00 90.88 101 ARG A N 1
ATOM 775 C CA . ARG A 1 101 ? -6.050 7.884 4.433 1.00 90.88 101 ARG A CA 1
ATOM 776 C C . ARG A 1 101 ? -6.372 7.231 3.091 1.00 90.88 101 ARG A C 1
ATOM 778 O O . ARG A 1 101 ? -6.581 7.948 2.119 1.00 90.88 101 ARG A O 1
ATOM 785 N N . GLU A 1 102 ? -6.359 5.902 3.010 1.00 89.50 102 GLU A N 1
ATOM 786 C CA . GLU A 1 102 ? -6.646 5.206 1.748 1.00 89.50 102 GLU A CA 1
ATOM 787 C C . GLU A 1 102 ? -8.146 4.988 1.508 1.00 89.50 102 GLU A C 1
ATOM 789 O O . GLU A 1 102 ? -8.558 4.972 0.349 1.00 89.50 102 GLU A O 1
ATOM 794 N N . SER A 1 103 ? -8.950 4.819 2.564 1.00 87.50 103 SER A N 1
ATOM 795 C CA . SER A 1 103 ? -10.404 4.571 2.482 1.00 87.50 103 SER A CA 1
ATOM 796 C C . SER A 1 103 ? -11.254 5.839 2.487 1.00 87.50 103 SER A C 1
ATOM 798 O O . SER A 1 103 ? -12.367 5.819 1.977 1.00 87.50 103 SER A O 1
ATOM 800 N N . GLY A 1 104 ? -10.754 6.931 3.070 1.00 89.56 104 GLY A N 1
ATOM 801 C CA . GLY A 1 104 ? -11.539 8.129 3.374 1.00 89.56 104 GLY A CA 1
ATOM 802 C C . GLY A 1 104 ? -12.360 8.030 4.666 1.00 89.56 104 GLY A C 1
ATOM 803 O O . GLY A 1 104 ? -12.893 9.041 5.113 1.00 89.56 104 GLY A O 1
ATOM 804 N N . VAL A 1 105 ? -12.431 6.854 5.298 1.00 90.75 105 VAL A N 1
ATOM 805 C CA . VAL A 1 105 ? -13.175 6.640 6.547 1.00 90.75 105 VAL A CA 1
ATOM 806 C C . VAL A 1 105 ? -12.438 7.299 7.721 1.00 90.75 105 VAL A C 1
ATOM 808 O O . VAL A 1 105 ? -11.218 7.141 7.840 1.00 90.75 105 VAL A O 1
ATOM 811 N N . PRO A 1 106 ? -13.118 8.018 8.626 1.00 93.06 106 PRO A N 1
ATOM 812 C CA . PRO A 1 106 ? -12.485 8.603 9.805 1.00 93.06 106 PRO A CA 1
ATOM 813 C C . PRO A 1 106 ? -11.833 7.562 10.729 1.00 93.06 106 PRO A C 1
ATOM 815 O O . PRO A 1 106 ? -12.358 6.474 10.959 1.00 93.06 106 PRO A O 1
ATOM 818 N N . VAL A 1 107 ? -10.698 7.915 11.346 1.00 92.31 107 VAL A N 1
ATOM 819 C CA . VAL A 1 107 ? -10.011 7.041 12.323 1.00 92.31 107 VAL A CA 1
ATOM 820 C C . VAL A 1 107 ? -10.908 6.686 13.516 1.00 92.31 107 VAL A C 1
ATOM 822 O O . VAL A 1 107 ? -10.777 5.593 14.061 1.00 92.31 107 VAL A O 1
ATOM 825 N N . SER A 1 108 ? -11.810 7.584 13.922 1.00 92.75 108 SER A N 1
ATOM 826 C CA . SER A 1 108 ? -12.770 7.342 15.005 1.00 92.75 108 SER A CA 1
ATOM 827 C C . SER A 1 108 ? -13.681 6.155 14.702 1.00 92.75 108 SER A C 1
ATOM 829 O O . SER A 1 108 ? -13.812 5.271 15.541 1.00 92.75 108 SER A O 1
ATOM 831 N N . GLU A 1 109 ? -14.224 6.080 13.487 1.00 89.06 109 GLU A N 1
ATOM 832 C CA . GLU A 1 109 ? -15.090 4.975 13.057 1.00 89.06 109 GLU A CA 1
ATOM 833 C C . GLU A 1 109 ? -14.311 3.659 12.979 1.00 89.06 109 GLU A C 1
ATOM 835 O O . GLU A 1 109 ? -14.739 2.648 13.532 1.00 89.06 109 GLU A O 1
ATOM 840 N N . LEU A 1 110 ? -13.100 3.694 12.410 1.00 88.56 110 LEU A N 1
ATOM 841 C CA . LEU A 1 110 ? -12.213 2.526 12.344 1.00 88.56 110 LEU A CA 1
ATOM 842 C C . LEU A 1 110 ? -11.761 2.024 13.725 1.00 88.56 110 LEU A C 1
ATOM 844 O O . LEU A 1 110 ? -11.358 0.872 13.859 1.00 88.56 110 LEU A O 1
ATOM 848 N N . THR A 1 111 ? -11.763 2.887 14.743 1.00 89.38 111 THR A N 1
ATOM 849 C CA . THR A 1 111 ? -11.403 2.501 16.115 1.00 89.38 111 THR A CA 1
ATOM 850 C C . THR A 1 111 ? -12.551 1.765 16.800 1.00 89.38 111 THR A C 1
ATOM 852 O O . THR A 1 111 ? -12.295 0.824 17.548 1.00 89.38 111 THR A O 1
ATOM 855 N N . THR A 1 112 ? -13.793 2.183 16.543 1.00 88.12 112 THR A N 1
ATOM 856 C CA . THR A 1 112 ? -14.998 1.559 17.102 1.00 88.12 112 THR A CA 1
ATOM 857 C C . THR A 1 112 ? -15.287 0.217 16.442 1.00 88.12 112 THR A C 1
ATOM 859 O O . THR A 1 112 ? -15.475 -0.774 17.141 1.00 88.12 112 THR A O 1
ATOM 862 N N . ASP A 1 113 ? -15.290 0.179 15.109 1.00 85.94 113 ASP A N 1
ATOM 863 C CA . ASP A 1 113 ? -15.501 -1.041 14.334 1.00 85.94 113 ASP A CA 1
ATOM 864 C C . ASP A 1 113 ? -14.775 -0.951 12.987 1.00 85.94 113 ASP A C 1
ATOM 866 O O . ASP A 1 113 ? -15.302 -0.473 11.982 1.00 85.94 113 ASP A O 1
ATOM 870 N N . ALA A 1 114 ? -13.534 -1.439 12.959 1.00 82.94 114 ALA A N 1
ATOM 871 C CA . ALA A 1 114 ? -12.732 -1.460 11.741 1.00 82.94 114 ALA A CA 1
ATOM 872 C C . ALA A 1 114 ? -13.347 -2.330 10.633 1.00 82.94 114 ALA A C 1
ATOM 874 O O . ALA A 1 114 ? -13.143 -2.038 9.457 1.00 82.94 114 ALA A O 1
ATOM 875 N N . VAL A 1 115 ? -14.047 -3.414 10.982 1.00 80.69 115 VAL A N 1
ATOM 876 C CA . VAL A 1 115 ? -14.581 -4.357 9.990 1.00 80.69 115 VAL A CA 1
ATOM 877 C C . VAL A 1 115 ? -15.862 -3.807 9.382 1.00 80.69 115 VAL A C 1
ATOM 879 O O . VAL A 1 115 ? -15.971 -3.793 8.155 1.00 80.69 115 VAL A O 1
ATOM 882 N N . GLY A 1 116 ? -16.784 -3.307 10.207 1.00 83.81 116 GLY A N 1
ATOM 883 C CA . GLY A 1 116 ? -18.011 -2.663 9.740 1.00 83.81 116 GLY A CA 1
ATOM 884 C C . GLY A 1 116 ? -17.726 -1.401 8.932 1.00 83.81 116 GLY A C 1
ATOM 885 O O . GLY A 1 116 ? -18.239 -1.252 7.825 1.00 83.81 116 GLY A O 1
ATOM 886 N N . ALA A 1 117 ? -16.814 -0.544 9.396 1.00 83.94 117 ALA A N 1
ATOM 887 C CA . ALA A 1 117 ? -16.476 0.689 8.683 1.00 83.94 117 ALA A CA 1
ATOM 888 C C . ALA A 1 117 ? -15.752 0.445 7.335 1.00 83.94 117 ALA A C 1
ATOM 890 O O . ALA A 1 117 ? -15.776 1.295 6.448 1.00 83.94 117 ALA A O 1
ATOM 891 N N . LEU A 1 118 ? -15.130 -0.728 7.147 1.00 76.88 118 LEU A N 1
ATOM 892 C CA . LEU A 1 118 ? -14.490 -1.162 5.892 1.00 76.88 118 LEU A CA 1
ATOM 893 C C . LEU A 1 118 ? -15.310 -2.237 5.149 1.00 76.88 118 LEU A C 1
ATOM 895 O O . LEU A 1 118 ? -14.778 -2.970 4.308 1.00 76.88 118 LEU A O 1
ATOM 899 N N . GLY A 1 119 ? -16.584 -2.414 5.484 1.00 66.31 119 GLY A N 1
ATOM 900 C CA . GLY A 1 119 ? -17.376 -3.550 5.008 1.00 66.31 119 GLY A CA 1
ATOM 901 C C . GLY A 1 119 ? -18.877 -3.315 4.884 1.00 66.31 119 GLY A C 1
ATOM 902 O O . GLY A 1 119 ? -19.554 -4.243 4.444 1.00 66.31 119 GLY A O 1
ATOM 903 N N . GLY A 1 120 ? -19.367 -2.124 5.238 1.00 51.81 120 GLY A N 1
ATOM 904 C CA . GLY A 1 120 ? -20.702 -1.636 4.880 1.00 51.81 120 GLY A CA 1
ATOM 905 C C . GLY A 1 120 ? -20.837 -1.304 3.400 1.00 51.81 120 GLY A C 1
ATOM 906 O O . GLY A 1 120 ? -19.850 -0.805 2.808 1.00 51.81 120 GLY A O 1
#

Secondary structure (DSSP, 8-state):
-----SS--PPPSSHHHHHHHHHHHH-TT--HHHHHHHTT--HHHHHHHHHHHHSS-HHHHHHHHHHHHHHHHHHTT--HHHHHHHHT-SSHHHHHHHHHHHH---HHHHHH-HHHHTT-